Protein AF-X1I010-F1 (afdb_monomer_lite)

Organism: NCBI:txid412755

Foldseek 3Di:
DAEEQQDADQPDDSCQLQVLLLLLQCCQAQNSPNDPGGGFPDNPDDSDHHYDNPFDADDPDDDQHAYEEEDADPDPPDQKDKDWDWAPDDDPVRTDTRYIYMYGHNVFNEDCLVVVAQNGDYSNLVSSLNVLVSLVDAADPDPVCPLASSHRDDGGSDDSSNHGDPVSNVVSCVRRND

InterPro domains:
  IPR001818 Peptidase M10, metallopeptidase [PF00413] (101-177)
  IPR021190 Peptidase M10A [PR00138] (126-151)
  IPR021190 Peptidase M10A [PR00138] (164-177)
  IPR024079 Metallopeptidase, catalytic domain superfamily [G3DSA:3.40.390.10] (1-178)

Sequence (178 aa):
EYVINPTNYDGLDENFVIGAISISAEEWDDGAYSTDWDGVSVNLFAANPVIDYTADWDSDKPDGDNEISFGDYPQENVIAVCIVWGRFGGPPSERYIEEFDIMFDINFNWGDADMLGDAVMDLQNIATHEFGHGLGLGDLYNRKTTEETMYGYSTEGEIDKRDLYYGDIAGIQELYGE

Structure (mmCIF, N/CA/C/O backbone):
data_AF-X1I010-F1
#
_entry.id   AF-X1I010-F1
#
loop_
_atom_site.group_PDB
_atom_site.id
_atom_site.type_symbol
_atom_site.label_atom_id
_atom_site.label_alt_id
_atom_site.label_comp_id
_atom_site.label_asym_id
_atom_site.label_entity_id
_atom_site.label_seq_id
_atom_site.pdbx_PDB_ins_code
_atom_site.Cartn_x
_atom_site.Cartn_y
_atom_site.Cartn_z
_atom_site.occupancy
_atom_site.B_iso_or_equiv
_atom_site.auth_seq_id
_atom_site.auth_comp_id
_atom_site.auth_asym_id
_atom_site.auth_atom_id
_atom_site.pdbx_PDB_model_num
ATOM 1 N N . GLU A 1 1 ? -3.859 -10.906 10.268 1.00 90.19 1 GLU A N 1
ATOM 2 C CA . GLU A 1 1 ? -2.958 -11.733 9.436 1.00 90.19 1 GLU A CA 1
ATOM 3 C C . GLU A 1 1 ? -3.234 -11.374 7.985 1.00 90.19 1 GLU A C 1
ATOM 5 O O . GLU A 1 1 ? -4.337 -10.916 7.701 1.00 90.19 1 GLU A O 1
ATOM 10 N N . TYR A 1 2 ? -2.236 -11.495 7.120 1.00 97.50 2 TYR A N 1
ATOM 11 C CA . TYR A 1 2 ? -2.365 -11.254 5.686 1.00 97.50 2 TYR A CA 1
ATOM 12 C C . TYR A 1 2 ? -1.459 -12.228 4.935 1.00 97.50 2 TYR A C 1
ATOM 14 O O . TYR A 1 2 ? -0.536 -12.819 5.521 1.00 97.50 2 TYR A O 1
ATOM 22 N N . VAL A 1 3 ? -1.756 -12.407 3.658 1.00 98.31 3 VAL A N 1
ATOM 23 C CA . VAL A 1 3 ? -1.147 -13.405 2.794 1.00 98.31 3 VAL A CA 1
ATOM 24 C C . VAL A 1 3 ? -0.447 -12.700 1.642 1.00 98.31 3 VAL A C 1
ATOM 26 O O . VAL A 1 3 ? -0.991 -11.781 1.042 1.00 98.31 3 VAL A O 1
ATOM 29 N N . ILE A 1 4 ? 0.779 -13.114 1.332 1.00 98.69 4 ILE A N 1
ATOM 30 C CA . ILE A 1 4 ? 1.537 -12.591 0.196 1.00 98.69 4 ILE A CA 1
ATOM 31 C C . ILE A 1 4 ? 1.678 -13.690 -0.851 1.00 98.69 4 ILE A C 1
ATOM 33 O O . ILE A 1 4 ? 2.243 -14.752 -0.565 1.00 98.69 4 ILE A O 1
ATOM 37 N N . ASN A 1 5 ? 1.277 -13.378 -2.083 1.00 98.38 5 ASN A N 1
ATOM 38 C CA . ASN A 1 5 ? 1.710 -14.094 -3.273 1.00 98.38 5 ASN A CA 1
ATOM 39 C C . ASN A 1 5 ? 2.905 -13.361 -3.905 1.00 98.38 5 ASN A C 1
ATOM 41 O O . ASN A 1 5 ? 2.720 -12.361 -4.601 1.00 98.38 5 ASN A O 1
ATOM 45 N N . PRO A 1 6 ? 4.150 -13.841 -3.723 1.00 98.06 6 PRO A N 1
ATOM 46 C CA . PRO A 1 6 ? 5.326 -13.139 -4.231 1.00 98.06 6 PRO A CA 1
ATOM 47 C C . PRO A 1 6 ? 5.547 -13.337 -5.741 1.00 98.06 6 PRO A C 1
ATOM 49 O O . PRO A 1 6 ? 6.531 -12.835 -6.296 1.00 98.06 6 PRO A O 1
ATOM 52 N N . THR A 1 7 ? 4.674 -14.095 -6.418 1.00 97.62 7 THR A N 1
ATOM 53 C CA . THR A 1 7 ? 4.768 -14.345 -7.859 1.00 97.62 7 THR A CA 1
ATOM 54 C C . THR A 1 7 ? 4.569 -13.043 -8.623 1.00 97.62 7 THR A C 1
ATOM 56 O O . THR A 1 7 ? 3.482 -12.481 -8.644 1.00 97.62 7 THR A O 1
ATOM 59 N N . ASN A 1 8 ? 5.622 -12.596 -9.299 1.00 95.88 8 ASN A N 1
ATOM 60 C CA . ASN A 1 8 ? 5.636 -11.347 -10.050 1.00 95.88 8 ASN A CA 1
ATOM 61 C C . ASN A 1 8 ? 6.200 -11.559 -11.465 1.00 95.88 8 ASN A C 1
ATOM 63 O O . ASN A 1 8 ? 6.867 -12.561 -11.748 1.00 95.88 8 ASN A O 1
ATOM 67 N N . TYR A 1 9 ? 5.926 -10.609 -12.359 1.00 93.62 9 TYR A N 1
ATOM 68 C CA . TYR A 1 9 ? 6.282 -10.700 -13.780 1.00 93.62 9 TYR A CA 1
ATOM 69 C C . TYR A 1 9 ? 7.625 -10.033 -14.121 1.00 93.62 9 TYR A C 1
ATOM 71 O O . TYR A 1 9 ? 8.185 -10.310 -15.183 1.00 93.62 9 TYR A O 1
ATOM 79 N N . ASP A 1 10 ? 8.178 -9.238 -13.200 1.00 95.06 10 ASP A N 1
ATOM 80 C CA . ASP A 1 10 ? 9.452 -8.522 -13.358 1.00 95.06 10 ASP A CA 1
ATOM 81 C C . ASP A 1 10 ? 10.679 -9.336 -12.914 1.00 95.06 10 ASP A C 1
ATOM 83 O O . ASP A 1 10 ? 11.824 -8.931 -13.124 1.00 95.06 10 ASP A O 1
ATOM 87 N N . GLY A 1 11 ? 10.467 -10.517 -12.325 1.00 95.75 11 GLY A N 1
ATOM 88 C CA . GLY A 1 11 ? 11.544 -11.363 -11.812 1.00 95.75 11 GLY A CA 1
ATOM 89 C C . GLY A 1 11 ? 12.201 -10.803 -10.548 1.00 95.75 11 GLY A C 1
ATOM 90 O O . GLY A 1 11 ? 13.387 -11.051 -10.318 1.00 95.75 11 GLY A O 1
ATOM 91 N N . LEU A 1 12 ? 11.442 -10.052 -9.747 1.00 98.00 12 LEU A N 1
ATOM 92 C CA . LEU A 1 12 ? 11.854 -9.574 -8.433 1.00 98.00 12 LEU A CA 1
ATOM 93 C C . LEU A 1 12 ? 12.159 -10.750 -7.503 1.00 98.00 12 LEU A C 1
ATOM 95 O O . LEU A 1 12 ? 11.477 -11.778 -7.534 1.00 98.00 12 LEU A O 1
ATOM 99 N N . ASP A 1 13 ? 13.188 -10.579 -6.672 1.00 98.25 13 ASP A N 1
ATOM 100 C CA . ASP A 1 13 ? 13.548 -11.559 -5.649 1.00 98.25 13 ASP A CA 1
ATOM 101 C C . ASP A 1 13 ? 12.413 -11.705 -4.630 1.00 98.25 13 ASP A C 1
ATOM 103 O O . ASP A 1 13 ? 11.852 -10.716 -4.161 1.00 98.25 13 ASP A O 1
ATOM 107 N N . GLU A 1 14 ? 12.098 -12.940 -4.250 1.00 98.38 14 GLU A N 1
ATOM 108 C CA . GLU A 1 14 ? 11.020 -13.228 -3.302 1.00 98.38 14 GLU A CA 1
ATOM 109 C C . GLU A 1 14 ? 11.234 -12.531 -1.949 1.00 98.38 14 GLU A C 1
ATOM 111 O O . GLU A 1 14 ? 10.289 -11.981 -1.389 1.00 98.38 14 GLU A O 1
ATOM 116 N N . ASN A 1 15 ? 12.474 -12.473 -1.444 1.00 98.31 15 ASN A N 1
ATOM 117 C CA . ASN A 1 15 ? 12.743 -11.802 -0.169 1.00 98.31 15 ASN A CA 1
ATOM 118 C C . ASN A 1 15 ? 12.589 -10.287 -0.287 1.00 98.31 15 ASN A C 1
ATOM 120 O O . ASN A 1 15 ? 12.244 -9.643 0.699 1.00 98.31 15 ASN A O 1
ATOM 124 N N . PHE A 1 16 ? 12.855 -9.720 -1.468 1.00 98.56 16 PHE A N 1
ATOM 125 C CA . PHE A 1 16 ? 12.587 -8.309 -1.721 1.00 98.56 16 PHE A CA 1
ATOM 126 C C . PHE A 1 16 ? 11.083 -8.032 -1.679 1.00 98.56 16 PHE A C 1
ATOM 128 O O . PHE A 1 16 ? 10.670 -7.129 -0.962 1.00 98.56 16 PHE A O 1
ATOM 135 N N . VAL A 1 17 ? 10.270 -8.831 -2.380 1.00 98.75 17 VAL A N 1
ATOM 136 C CA . VAL A 1 17 ? 8.809 -8.652 -2.411 1.00 98.75 17 VAL A CA 1
ATOM 137 C C . VAL A 1 17 ? 8.212 -8.771 -1.009 1.00 98.75 17 VAL A C 1
ATOM 139 O O . VAL A 1 17 ? 7.517 -7.862 -0.562 1.00 98.75 17 VAL A O 1
ATOM 142 N N . ILE A 1 18 ? 8.541 -9.847 -0.287 1.00 98.56 18 ILE A N 1
ATOM 143 C CA . ILE A 1 18 ? 8.074 -10.055 1.091 1.00 98.56 18 ILE A CA 1
ATOM 144 C C . ILE A 1 18 ? 8.569 -8.920 1.994 1.00 98.56 18 ILE A C 1
ATOM 146 O O . ILE A 1 18 ? 7.784 -8.350 2.741 1.00 98.56 18 ILE A O 1
ATOM 150 N N . GLY A 1 19 ? 9.851 -8.557 1.905 1.00 98.56 19 GLY A N 1
ATOM 151 C CA . GLY A 1 19 ? 10.434 -7.503 2.731 1.00 98.56 19 GLY A CA 1
ATOM 152 C C . GLY A 1 19 ? 9.778 -6.140 2.514 1.00 98.56 19 GLY A C 1
ATOM 153 O O . GLY A 1 19 ? 9.414 -5.495 3.490 1.00 98.56 19 GLY A O 1
ATOM 154 N N . ALA A 1 20 ? 9.592 -5.723 1.260 1.00 98.62 20 ALA A N 1
ATOM 155 C CA . ALA A 1 20 ? 8.961 -4.451 0.919 1.00 98.62 20 ALA A CA 1
ATOM 156 C C . ALA A 1 20 ? 7.517 -4.388 1.436 1.00 98.62 20 ALA A C 1
ATOM 158 O O . ALA A 1 20 ? 7.170 -3.453 2.149 1.00 98.62 20 ALA A O 1
ATOM 159 N N . ILE A 1 21 ? 6.708 -5.414 1.151 1.00 98.75 21 ILE A N 1
ATOM 160 C CA . ILE A 1 21 ? 5.305 -5.482 1.586 1.00 98.75 21 ILE A CA 1
ATOM 161 C C . ILE A 1 21 ? 5.206 -5.527 3.117 1.00 98.75 21 ILE A C 1
ATOM 163 O O . ILE A 1 21 ? 4.381 -4.826 3.696 1.00 98.75 21 ILE A O 1
ATOM 167 N N . SER A 1 22 ? 6.050 -6.312 3.793 1.00 98.50 22 SER A N 1
ATOM 168 C CA . SER A 1 22 ? 6.028 -6.384 5.256 1.00 98.50 22 SER A CA 1
ATOM 169 C C . SER A 1 22 ? 6.467 -5.085 5.919 1.00 98.50 22 SER A C 1
ATOM 171 O O . SER A 1 22 ? 5.846 -4.690 6.897 1.00 98.50 22 SER A O 1
ATOM 173 N N . ILE A 1 23 ? 7.480 -4.392 5.389 1.00 98.31 23 ILE A N 1
ATOM 174 C CA . ILE A 1 23 ? 7.857 -3.065 5.899 1.00 98.31 23 ILE A CA 1
ATOM 175 C C . ILE A 1 23 ? 6.703 -2.079 5.706 1.00 98.31 23 ILE A C 1
ATOM 177 O O . ILE A 1 23 ? 6.404 -1.326 6.622 1.00 98.31 23 ILE A O 1
ATOM 181 N N . SER A 1 24 ? 6.024 -2.106 4.559 1.00 98.62 24 SER A N 1
ATOM 182 C CA . SER A 1 24 ? 4.862 -1.250 4.301 1.00 98.62 24 SER A CA 1
ATOM 183 C C . SER A 1 24 ? 3.692 -1.496 5.253 1.00 98.62 24 SER A C 1
ATOM 185 O O . SER A 1 24 ? 3.016 -0.544 5.631 1.00 98.62 24 SER A O 1
ATOM 187 N N . ALA A 1 25 ? 3.445 -2.748 5.644 1.00 98.44 25 ALA A N 1
ATOM 188 C CA . ALA A 1 25 ? 2.441 -3.071 6.652 1.00 98.44 25 ALA A CA 1
ATOM 189 C C . ALA A 1 25 ? 2.853 -2.522 8.029 1.00 98.44 25 ALA A C 1
ATOM 191 O O . ALA A 1 25 ? 2.111 -1.753 8.637 1.00 98.44 25 ALA A O 1
ATOM 192 N N . GLU A 1 26 ? 4.063 -2.856 8.484 1.00 97.81 26 GLU A N 1
ATOM 193 C CA .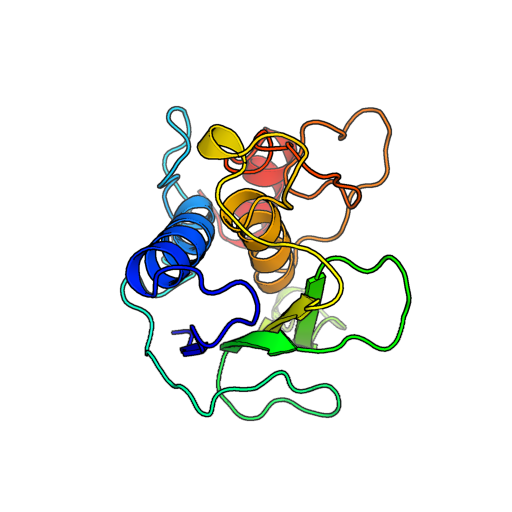 GLU A 1 26 ? 4.541 -2.478 9.819 1.00 97.81 26 GLU A CA 1
ATOM 194 C C . GLU A 1 26 ? 4.820 -0.967 9.948 1.00 97.81 26 GLU A C 1
ATOM 196 O O . GLU A 1 26 ? 4.798 -0.416 11.043 1.00 97.81 26 GLU A O 1
ATOM 201 N N . GLU A 1 27 ? 5.002 -0.246 8.840 1.00 97.94 27 GLU A N 1
ATOM 202 C CA . GLU A 1 27 ? 5.097 1.217 8.841 1.00 97.94 27 GLU A CA 1
ATOM 203 C C . GLU A 1 27 ? 3.867 1.876 9.494 1.00 97.94 27 GLU A C 1
ATOM 205 O O . GLU A 1 27 ? 4.001 2.839 10.258 1.00 97.94 27 GLU A O 1
ATOM 210 N N . TRP A 1 28 ? 2.678 1.310 9.267 1.00 97.75 28 TRP A N 1
ATOM 211 C CA . TRP A 1 28 ? 1.437 1.745 9.913 1.00 97.75 28 TRP A CA 1
ATOM 212 C C . TRP A 1 28 ? 1.298 1.280 11.365 1.00 97.75 28 TRP A C 1
ATOM 214 O O . TRP A 1 28 ? 0.529 1.885 12.114 1.00 97.75 28 TRP A O 1
ATOM 224 N N . ASP A 1 29 ? 2.025 0.236 11.764 1.00 96.06 29 ASP A N 1
ATOM 225 C CA . ASP A 1 29 ? 1.997 -0.311 13.120 1.00 96.06 29 ASP A CA 1
ATOM 226 C C . ASP A 1 29 ? 2.929 0.432 14.065 1.00 96.06 29 ASP A C 1
ATOM 228 O O . ASP A 1 29 ? 2.490 0.868 15.130 1.00 96.06 29 ASP A O 1
ATOM 232 N N . ASP A 1 30 ? 4.201 0.566 13.687 1.00 93.88 30 ASP A N 1
ATOM 233 C CA . ASP A 1 30 ? 5.271 1.049 14.561 1.00 93.88 30 ASP A CA 1
ATOM 234 C C . ASP A 1 30 ? 6.318 1.932 13.869 1.00 93.88 30 ASP A C 1
ATOM 236 O O . ASP A 1 30 ? 7.310 2.307 14.497 1.00 93.88 30 ASP A O 1
ATOM 240 N N . GLY A 1 31 ? 6.089 2.307 12.607 1.00 95.12 31 GLY A N 1
ATOM 241 C CA . GLY A 1 31 ? 7.030 3.133 11.854 1.00 95.12 31 GLY A CA 1
ATOM 242 C C . GLY A 1 31 ? 8.266 2.356 11.407 1.00 95.12 31 GLY A C 1
ATOM 243 O O . GLY A 1 31 ? 9.378 2.866 11.498 1.00 95.12 31 GLY A O 1
ATOM 244 N N . ALA A 1 32 ? 8.100 1.113 10.949 1.00 95.44 32 ALA A N 1
ATOM 245 C CA . ALA A 1 32 ? 9.194 0.246 10.506 1.00 95.44 32 ALA A CA 1
ATOM 246 C C . ALA A 1 32 ? 10.185 0.880 9.502 1.00 95.44 32 ALA A C 1
ATOM 248 O O . ALA A 1 32 ? 11.341 0.445 9.426 1.00 95.44 32 ALA A O 1
ATOM 249 N N . TYR A 1 33 ? 9.761 1.885 8.734 1.00 95.75 33 TYR A N 1
ATOM 250 C CA . TYR A 1 33 ? 10.608 2.692 7.859 1.00 95.75 33 TYR A CA 1
ATOM 251 C C . TYR A 1 33 ? 10.827 4.121 8.390 1.00 95.75 33 TYR A C 1
ATOM 253 O O . TYR A 1 33 ? 11.953 4.629 8.322 1.00 95.75 33 TYR A O 1
ATOM 261 N N . SER A 1 34 ? 9.791 4.759 8.940 1.00 93.12 34 SER A N 1
ATOM 262 C CA . SER A 1 34 ? 9.879 6.079 9.576 1.00 93.12 34 SER A CA 1
ATOM 263 C C . SER A 1 34 ? 10.853 6.116 10.758 1.00 93.12 34 SER A C 1
ATOM 265 O O . SER A 1 34 ? 11.029 5.158 11.500 1.00 93.12 34 SER A O 1
ATOM 267 N N . THR A 1 35 ? 11.479 7.269 11.006 1.00 86.75 35 THR A N 1
ATOM 268 C CA . THR A 1 35 ? 12.352 7.442 12.189 1.00 86.75 35 THR A CA 1
ATOM 269 C C . THR A 1 35 ? 11.728 8.261 13.313 1.00 86.75 35 THR A C 1
ATOM 271 O O . THR A 1 35 ? 12.276 8.288 14.416 1.00 86.75 35 THR A O 1
ATOM 274 N N . ASP A 1 36 ? 10.620 8.950 13.031 1.00 86.25 36 ASP A N 1
ATOM 275 C CA . ASP A 1 36 ? 10.104 10.052 13.851 1.00 86.25 36 ASP A CA 1
ATOM 276 C C . ASP A 1 36 ? 8.661 9.807 14.357 1.00 86.25 36 ASP A C 1
ATOM 278 O O . ASP A 1 36 ? 7.979 10.748 14.771 1.00 86.25 36 ASP A O 1
ATOM 282 N N . TRP A 1 37 ? 8.198 8.551 14.354 1.00 90.88 37 TRP A N 1
ATOM 283 C CA . TRP A 1 37 ? 6.878 8.125 14.838 1.00 90.88 37 TRP A CA 1
ATOM 284 C C . TRP A 1 37 ? 6.969 6.733 15.494 1.00 90.88 37 TRP A C 1
ATOM 286 O O . TRP A 1 37 ? 7.795 5.928 15.084 1.00 90.88 37 TRP A O 1
ATOM 296 N N . ASP A 1 38 ? 6.170 6.490 16.542 1.00 87.94 38 ASP A N 1
ATOM 297 C CA . ASP A 1 38 ? 6.297 5.322 17.440 1.00 87.94 38 ASP A CA 1
ATOM 298 C C . ASP A 1 38 ? 5.135 4.310 17.315 1.00 87.94 38 ASP A C 1
ATOM 300 O O . ASP A 1 38 ? 5.006 3.422 18.162 1.00 87.94 38 ASP A O 1
ATOM 304 N N . GLY A 1 39 ? 4.263 4.447 16.313 1.00 93.19 39 GLY A N 1
ATOM 305 C CA . GLY A 1 39 ? 3.154 3.516 16.116 1.00 93.19 39 GLY A CA 1
ATOM 306 C C . GLY A 1 39 ? 1.813 3.884 16.751 1.00 93.19 39 GLY A C 1
ATOM 307 O O . GLY A 1 39 ? 1.656 4.906 17.430 1.00 93.19 39 GLY A O 1
ATOM 308 N N . VAL A 1 40 ? 0.829 3.015 16.513 1.00 95.44 40 VAL A N 1
ATOM 309 C CA . VAL A 1 40 ? -0.482 3.028 17.179 1.00 95.44 40 VAL A CA 1
ATOM 310 C C . VAL A 1 40 ? -0.525 2.024 18.340 1.00 95.44 40 VAL A C 1
ATOM 312 O O . VAL A 1 40 ? 0.266 1.087 18.438 1.00 95.44 40 VAL A O 1
ATOM 315 N N . SER A 1 41 ? -1.520 2.162 19.219 1.00 89.94 41 SER A N 1
ATOM 316 C CA . SER A 1 41 ? -1.665 1.303 20.410 1.00 89.94 41 SER A CA 1
ATOM 317 C C . SER A 1 41 ? -1.970 -0.177 20.140 1.00 89.94 41 SER A C 1
ATOM 319 O O . SER A 1 41 ? -1.893 -1.011 21.054 1.00 89.94 41 SER A O 1
ATOM 321 N N . VAL A 1 42 ? -2.382 -0.510 18.917 1.00 92.88 42 VAL A N 1
ATOM 322 C CA . VAL A 1 42 ? -2.818 -1.845 18.509 1.00 92.88 42 VAL A CA 1
ATOM 323 C C . VAL A 1 42 ? -1.964 -2.338 17.358 1.00 92.88 42 VAL A C 1
ATOM 325 O O . VAL A 1 42 ? -1.635 -1.589 16.460 1.00 92.88 42 VAL A O 1
ATOM 328 N N . ASN A 1 43 ? -1.662 -3.627 17.363 1.00 94.50 43 ASN A N 1
ATOM 329 C CA . ASN A 1 43 ? -0.972 -4.272 16.258 1.00 94.50 43 ASN A CA 1
ATOM 330 C C . ASN A 1 43 ? -1.987 -4.577 15.140 1.00 94.50 43 ASN A C 1
ATOM 332 O O . ASN A 1 43 ? -2.763 -5.533 15.266 1.00 94.50 43 ASN A O 1
ATOM 336 N N . LEU A 1 44 ? -2.005 -3.742 14.106 1.00 96.56 44 LEU A N 1
ATOM 337 C CA . LEU A 1 44 ? -2.889 -3.758 12.942 1.00 96.56 44 LEU A CA 1
ATOM 338 C C . LEU A 1 44 ? -2.583 -4.948 12.031 1.00 96.56 44 LEU A C 1
ATOM 340 O O . LEU A 1 44 ? -3.507 -5.684 11.671 1.00 96.56 44 LEU A O 1
ATOM 344 N N . PHE A 1 45 ? -1.308 -5.196 11.721 1.00 96.81 45 PHE A N 1
ATOM 345 C CA . PHE A 1 45 ? -0.893 -6.287 10.845 1.00 96.81 45 PHE A CA 1
ATOM 346 C C . PHE A 1 45 ? -0.029 -7.315 11.562 1.00 96.81 45 PHE A C 1
ATOM 348 O O . PHE A 1 45 ? 0.517 -7.105 12.635 1.00 96.81 45 PHE A O 1
ATOM 355 N N . ALA A 1 46 ? 0.019 -8.529 11.017 1.00 94.75 46 ALA A N 1
ATOM 356 C CA . ALA A 1 46 ? 0.877 -9.553 11.592 1.00 94.75 46 ALA A CA 1
ATOM 357 C C . ALA A 1 46 ? 2.306 -9.368 11.069 1.00 94.75 46 ALA A C 1
ATOM 359 O O . ALA A 1 46 ? 2.531 -9.577 9.881 1.00 94.75 46 ALA A O 1
ATOM 360 N N . ALA A 1 47 ? 3.269 -9.155 11.969 1.00 92.69 47 ALA A N 1
ATOM 361 C CA . ALA A 1 47 ? 4.698 -9.040 11.642 1.00 92.69 47 ALA A CA 1
ATOM 362 C C . ALA A 1 47 ? 5.294 -10.200 10.822 1.00 92.69 47 ALA A C 1
ATOM 364 O O . ALA A 1 47 ? 6.403 -10.099 10.304 1.00 92.69 47 ALA A O 1
ATOM 365 N N . ASN A 1 48 ? 4.601 -11.340 10.737 1.00 95.00 48 ASN A N 1
ATOM 366 C CA . ASN A 1 48 ? 4.973 -12.433 9.846 1.00 95.00 48 ASN A CA 1
ATOM 367 C C . ASN A 1 48 ? 3.777 -12.766 8.943 1.00 95.00 48 ASN A C 1
ATOM 369 O O . ASN A 1 48 ? 2.820 -13.370 9.442 1.00 95.00 48 ASN A O 1
ATOM 373 N N . PRO A 1 49 ? 3.819 -12.410 7.648 1.00 96.75 49 PRO A N 1
ATOM 374 C CA . PRO A 1 49 ? 2.783 -12.808 6.707 1.00 96.75 49 PRO A CA 1
ATOM 375 C C . PRO A 1 49 ? 2.814 -14.309 6.429 1.00 96.75 49 PRO A C 1
ATOM 377 O O . PRO A 1 49 ? 3.835 -14.987 6.598 1.00 96.75 49 PRO A O 1
ATOM 380 N N . VAL A 1 50 ? 1.691 -14.820 5.937 1.00 98.12 50 VAL A N 1
ATOM 381 C CA . VAL A 1 50 ? 1.635 -16.147 5.321 1.00 98.12 50 VAL A CA 1
ATOM 382 C C . VAL A 1 50 ? 2.070 -16.013 3.866 1.00 98.12 50 VAL A C 1
ATOM 384 O O . VAL A 1 50 ? 1.653 -15.092 3.175 1.00 98.12 50 VAL A O 1
ATOM 387 N N . ILE A 1 51 ? 2.918 -16.923 3.388 1.00 98.31 51 ILE A N 1
ATOM 388 C CA . ILE A 1 51 ? 3.284 -16.971 1.969 1.00 98.31 51 ILE A CA 1
ATOM 389 C C . ILE A 1 51 ? 2.406 -18.009 1.288 1.00 98.31 51 ILE A C 1
ATOM 391 O O . ILE A 1 51 ? 2.520 -19.202 1.590 1.00 98.31 51 ILE A O 1
ATOM 395 N N . ASP A 1 52 ? 1.559 -17.554 0.371 1.00 98.06 52 ASP A N 1
ATOM 396 C CA . ASP A 1 52 ? 0.696 -18.409 -0.434 1.00 98.06 52 ASP A CA 1
ATOM 397 C C . ASP A 1 52 ? 0.770 -17.997 -1.905 1.00 98.06 52 ASP A C 1
ATOM 399 O O . ASP A 1 52 ? 0.388 -16.903 -2.300 1.00 98.06 52 ASP A O 1
ATOM 403 N N . TYR A 1 53 ? 1.267 -18.905 -2.743 1.00 97.62 53 TYR A N 1
ATOM 404 C CA . TYR A 1 53 ? 1.379 -18.686 -4.188 1.00 97.62 53 TYR A CA 1
ATOM 405 C C . TYR A 1 53 ? 0.041 -18.841 -4.921 1.00 97.62 53 TYR A C 1
ATOM 407 O O . TYR A 1 53 ? -0.010 -18.677 -6.142 1.00 97.62 53 TYR A O 1
ATOM 415 N N . THR A 1 54 ? -1.006 -19.252 -4.206 1.00 95.94 54 THR A N 1
ATOM 416 C CA . THR A 1 54 ? -2.363 -19.385 -4.731 1.00 95.94 54 THR A CA 1
ATOM 417 C C . THR A 1 54 ? -3.270 -18.227 -4.363 1.00 95.94 54 THR A C 1
ATOM 419 O O . THR A 1 54 ? -4.312 -18.141 -4.999 1.00 95.94 54 THR A O 1
ATOM 422 N N . ALA A 1 55 ? -2.843 -17.353 -3.444 1.00 95.00 55 ALA A N 1
ATOM 423 C CA . ALA A 1 55 ? -3.565 -16.129 -3.128 1.00 95.00 55 ALA A CA 1
ATOM 424 C C . ALA A 1 55 ? -3.715 -15.263 -4.380 1.00 95.00 55 ALA A C 1
ATOM 426 O O . ALA A 1 55 ? -2.746 -15.096 -5.145 1.00 95.00 55 ALA A O 1
ATOM 427 N N . ASP A 1 56 ? -4.918 -14.758 -4.610 1.00 93.19 56 ASP A N 1
ATOM 428 C CA . ASP A 1 56 ? -5.239 -13.902 -5.738 1.00 93.19 56 ASP A CA 1
ATOM 429 C C . ASP A 1 56 ? -5.753 -12.536 -5.270 1.00 93.19 56 ASP A C 1
ATOM 431 O O . ASP A 1 56 ? -5.200 -11.964 -4.337 1.00 93.19 56 ASP A O 1
ATOM 435 N N . TRP A 1 57 ? -6.583 -11.868 -6.057 1.00 94.88 57 TRP A N 1
ATOM 436 C CA . TRP A 1 57 ? -7.199 -10.605 -5.665 1.00 94.88 57 TRP A CA 1
ATOM 437 C C . TRP A 1 57 ? -8.663 -10.743 -6.007 1.00 94.88 57 TRP A C 1
ATOM 439 O O . TRP A 1 57 ? -9.018 -10.907 -7.186 1.00 94.88 57 TRP A O 1
ATOM 449 N N . ASP A 1 58 ? -9.511 -10.691 -4.991 1.00 92.75 58 ASP A N 1
ATOM 450 C CA . ASP A 1 58 ? -10.930 -10.878 -5.179 1.00 92.75 58 ASP A CA 1
ATOM 451 C C . ASP A 1 58 ? -11.631 -9.561 -5.516 1.00 92.75 58 ASP A C 1
ATOM 453 O O . ASP A 1 58 ? -11.443 -8.516 -4.907 1.00 92.75 58 ASP A O 1
ATOM 457 N N . SER A 1 59 ? -12.516 -9.596 -6.513 1.00 86.62 59 SER A N 1
ATOM 458 C CA . SER A 1 59 ? -13.272 -8.402 -6.940 1.00 86.62 59 SER A CA 1
ATOM 459 C C . SER A 1 59 ? -14.746 -8.422 -6.552 1.00 86.62 59 SER A C 1
ATOM 461 O O . SER A 1 59 ? -15.387 -7.372 -6.472 1.00 86.62 59 SER A O 1
ATOM 463 N N . ASP A 1 60 ? -15.310 -9.610 -6.329 1.00 88.50 60 ASP A N 1
ATOM 464 C CA . ASP A 1 60 ? -16.754 -9.788 -6.171 1.00 88.50 60 ASP A CA 1
ATOM 465 C C . ASP A 1 60 ? -17.184 -9.919 -4.700 1.00 88.50 60 ASP A C 1
ATOM 467 O O . ASP A 1 60 ? -18.266 -9.453 -4.324 1.00 88.50 60 ASP A O 1
ATOM 471 N N . LYS A 1 61 ? -16.388 -10.598 -3.868 1.00 92.56 61 LYS A N 1
ATOM 472 C CA . LYS A 1 61 ? -16.714 -10.939 -2.475 1.00 92.56 61 LYS A CA 1
ATOM 473 C C . LYS A 1 61 ? -15.430 -11.277 -1.705 1.00 92.56 61 LYS A C 1
ATOM 475 O O . LYS A 1 61 ? -14.532 -11.790 -2.354 1.00 92.56 61 LYS A O 1
ATOM 480 N N . PRO A 1 62 ? -15.420 -11.098 -0.376 1.00 95.19 62 PRO A N 1
ATOM 481 C CA . PRO A 1 62 ? -14.317 -11.564 0.448 1.00 95.19 62 PRO A CA 1
ATOM 482 C C . PRO A 1 62 ? -14.293 -13.097 0.529 1.00 95.19 62 PRO A C 1
ATOM 484 O O . PRO A 1 62 ? -15.356 -13.743 0.412 1.00 95.19 62 PRO A O 1
ATOM 487 N N . ASP A 1 63 ? -13.123 -13.671 0.775 1.00 94.75 63 ASP A N 1
ATOM 488 C CA . ASP A 1 63 ? -12.904 -15.115 0.882 1.00 94.75 63 ASP A CA 1
ATOM 489 C C . ASP A 1 63 ? -12.366 -15.587 2.246 1.00 94.75 63 ASP A C 1
ATOM 491 O O . ASP A 1 63 ? -12.480 -16.776 2.578 1.00 94.75 63 ASP A O 1
ATOM 495 N N . GLY A 1 64 ? -11.974 -14.646 3.101 1.00 95.19 64 GLY A N 1
ATOM 496 C CA . GLY A 1 64 ? -11.523 -14.854 4.469 1.00 95.19 64 GLY A CA 1
ATOM 497 C C . GLY A 1 64 ? -10.067 -14.469 4.716 1.00 95.19 64 GLY A C 1
ATOM 498 O O . GLY A 1 64 ? -9.667 -14.481 5.887 1.00 95.19 64 GLY A O 1
ATOM 499 N N . ASP A 1 65 ? -9.302 -14.142 3.676 1.00 95.88 65 ASP A N 1
ATOM 500 C CA . ASP A 1 65 ? -7.896 -13.770 3.765 1.00 95.88 65 ASP A CA 1
ATOM 501 C C . ASP A 1 65 ? -7.675 -12.334 3.262 1.00 95.88 65 ASP A C 1
ATOM 503 O O . ASP A 1 65 ? -8.391 -11.847 2.406 1.00 95.88 65 ASP A O 1
ATOM 507 N N . ASN A 1 66 ? -6.704 -11.617 3.844 1.00 97.94 66 ASN A N 1
ATOM 508 C CA . ASN A 1 66 ? -6.270 -10.340 3.268 1.00 97.94 66 ASN A CA 1
ATOM 509 C C . ASN A 1 66 ? -5.126 -10.630 2.300 1.00 97.94 66 ASN A C 1
ATOM 511 O O . ASN A 1 66 ? -4.032 -10.988 2.764 1.00 97.94 66 ASN A O 1
ATOM 515 N N . GLU A 1 67 ? -5.356 -10.507 1.000 1.00 98.06 67 GLU A N 1
ATOM 516 C CA . GLU A 1 67 ? -4.441 -11.017 -0.019 1.00 98.06 67 GLU A CA 1
ATOM 517 C C . GLU A 1 67 ? -3.651 -9.912 -0.716 1.00 98.06 67 GLU A C 1
ATOM 519 O O . GLU A 1 67 ? -4.177 -8.876 -1.112 1.00 98.06 67 GLU A O 1
ATOM 524 N N . ILE A 1 68 ? -2.340 -10.114 -0.854 1.00 98.62 68 ILE A N 1
ATOM 525 C CA . ILE A 1 68 ? -1.440 -9.171 -1.512 1.00 98.62 68 ILE A CA 1
ATOM 526 C C . ILE A 1 68 ? -0.793 -9.893 -2.693 1.00 98.62 68 ILE A C 1
ATOM 528 O O . ILE A 1 68 ? 0.032 -10.798 -2.510 1.00 98.62 68 ILE A O 1
ATOM 532 N N . SER A 1 69 ? -1.158 -9.494 -3.909 1.00 98.31 69 SER A N 1
ATOM 533 C CA . SER A 1 69 ? -0.798 -10.207 -5.135 1.00 98.31 69 SER A CA 1
ATOM 534 C C . SER A 1 69 ? -0.494 -9.272 -6.316 1.00 98.31 69 SER A C 1
ATOM 536 O O . SER A 1 69 ? -0.613 -8.048 -6.243 1.00 98.31 69 SER A O 1
ATOM 538 N N . PHE A 1 70 ? -0.034 -9.855 -7.425 1.00 98.44 70 PHE A N 1
ATOM 539 C CA . PHE A 1 70 ? 0.193 -9.161 -8.695 1.00 98.44 70 PHE A CA 1
ATOM 540 C C . PHE A 1 70 ? -0.802 -9.674 -9.736 1.00 98.44 70 PHE A C 1
ATOM 542 O O . PHE A 1 70 ? -0.966 -10.888 -9.895 1.00 98.44 70 PHE A O 1
ATOM 549 N N . GLY A 1 71 ? -1.405 -8.778 -10.515 1.00 97.12 71 GLY A N 1
ATOM 550 C CA . GLY A 1 71 ? -2.374 -9.166 -11.539 1.00 97.12 71 GLY A CA 1
ATOM 551 C C . GLY A 1 71 ? -2.632 -8.092 -12.590 1.00 97.12 71 GLY A C 1
ATOM 552 O O . GLY A 1 71 ? -2.078 -7.003 -12.535 1.00 97.12 71 GLY A O 1
ATOM 553 N N . ASP A 1 72 ? -3.438 -8.430 -13.596 1.00 95.75 72 ASP A N 1
ATOM 554 C CA . ASP A 1 72 ? -3.797 -7.518 -14.690 1.00 95.75 72 ASP A CA 1
ATOM 555 C C . ASP A 1 72 ? -5.070 -6.752 -14.327 1.00 95.75 72 ASP A C 1
ATOM 557 O O . ASP A 1 72 ? -6.159 -7.337 -14.276 1.00 95.75 72 ASP A O 1
ATOM 561 N N . TYR A 1 73 ? -4.944 -5.447 -14.076 1.00 95.25 73 TYR A N 1
ATOM 562 C CA . TYR A 1 73 ? -6.109 -4.603 -13.832 1.00 95.25 73 TYR A CA 1
ATOM 563 C C . TYR A 1 73 ? -6.644 -4.029 -15.156 1.00 95.25 73 TYR A C 1
ATOM 565 O O . TYR A 1 73 ? -5.905 -3.416 -15.923 1.00 95.25 73 TYR A O 1
ATOM 573 N N . PRO A 1 74 ? -7.952 -4.152 -15.458 1.00 92.94 74 PRO A N 1
ATOM 574 C CA . PRO A 1 74 ? -8.479 -3.829 -16.787 1.00 92.94 74 PRO A CA 1
ATOM 575 C C . PRO A 1 74 ? -8.488 -2.331 -17.133 1.00 92.94 74 PRO A C 1
ATOM 577 O O . PRO A 1 74 ? -8.782 -1.972 -18.278 1.00 92.94 74 PRO A O 1
ATOM 580 N N . GLN A 1 75 ? -8.253 -1.444 -16.164 1.00 95.12 75 GLN A N 1
ATOM 581 C CA . GLN A 1 75 ? -8.248 -0.000 -16.381 1.00 95.12 75 GLN A CA 1
ATOM 582 C C . GLN A 1 75 ? -6.818 0.521 -16.527 1.00 95.12 75 GLN A C 1
ATOM 584 O O . GLN A 1 75 ? -6.022 0.433 -15.602 1.00 95.12 75 GLN A O 1
ATOM 589 N N . GLU A 1 76 ? -6.540 1.174 -17.654 1.00 94.19 76 GLU A N 1
ATOM 590 C CA . GLU A 1 76 ? -5.247 1.818 -17.888 1.00 94.19 76 GLU A CA 1
ATOM 591 C C . GLU A 1 76 ? -4.919 2.882 -16.823 1.00 94.19 76 GLU A C 1
ATOM 593 O O . GLU A 1 76 ? -5.778 3.681 -16.432 1.00 94.19 76 GLU A O 1
ATOM 598 N N . ASN A 1 77 ? -3.632 2.979 -16.479 1.00 94.19 77 ASN A N 1
ATOM 599 C CA . ASN A 1 77 ? -3.055 3.947 -15.537 1.00 94.19 77 ASN A CA 1
ATOM 600 C C . ASN A 1 77 ? -3.491 3.769 -14.070 1.00 94.19 77 ASN A C 1
ATOM 602 O O . ASN A 1 77 ? -3.392 4.719 -13.294 1.00 94.19 77 ASN A O 1
ATOM 606 N N . VAL A 1 78 ? -3.974 2.585 -13.689 1.00 97.62 78 VAL A N 1
ATOM 607 C CA . VAL A 1 78 ? -4.168 2.208 -12.284 1.00 97.62 78 VAL A CA 1
ATOM 608 C C . VAL A 1 78 ? -2.959 1.390 -11.854 1.00 97.62 78 VAL A C 1
ATOM 610 O O . VAL A 1 78 ? -2.755 0.298 -12.358 1.00 97.62 78 VAL A O 1
ATOM 613 N N . ILE A 1 79 ? -2.138 1.955 -10.971 1.00 98.44 79 ILE A N 1
ATOM 614 C CA . ILE A 1 79 ? -0.868 1.354 -10.538 1.00 98.44 79 ILE A CA 1
ATOM 615 C C . ILE A 1 79 ? -1.121 0.128 -9.655 1.00 98.44 79 ILE A C 1
ATOM 617 O O . ILE A 1 79 ? -0.520 -0.925 -9.844 1.00 98.44 79 ILE A O 1
ATOM 621 N N . ALA A 1 80 ? -2.007 0.279 -8.680 1.00 98.44 80 ALA A N 1
ATOM 622 C CA . ALA A 1 80 ? -2.431 -0.767 -7.773 1.00 98.44 80 ALA A CA 1
ATOM 623 C C . ALA A 1 80 ? -3.872 -0.490 -7.334 1.00 98.44 80 ALA A C 1
ATOM 625 O O . ALA A 1 80 ? -4.431 0.575 -7.623 1.00 98.44 80 ALA A O 1
ATOM 626 N N . VAL A 1 81 ? -4.494 -1.480 -6.706 1.00 97.75 81 VAL A N 1
ATOM 627 C CA . VAL A 1 81 ? -5.838 -1.355 -6.152 1.00 97.75 81 VAL A CA 1
ATOM 628 C C . VAL A 1 81 ? -5.932 -2.094 -4.830 1.00 97.75 81 VAL A C 1
ATOM 630 O O . VAL A 1 81 ? -5.645 -3.286 -4.763 1.00 97.75 81 VAL A O 1
ATOM 633 N N . CYS A 1 82 ? -6.416 -1.393 -3.812 1.00 98.25 82 CYS A N 1
ATOM 634 C CA . CYS A 1 82 ? -6.918 -1.978 -2.584 1.00 98.25 82 CYS A CA 1
ATOM 635 C C . CYS A 1 82 ? -8.450 -2.025 -2.616 1.00 98.25 82 CYS A C 1
ATOM 637 O O . CYS A 1 82 ? -9.129 -0.998 -2.749 1.00 98.25 82 CYS A O 1
ATOM 639 N N . ILE A 1 83 ? -9.016 -3.221 -2.500 1.00 97.12 83 ILE A N 1
ATOM 640 C CA . ILE A 1 83 ? -10.447 -3.414 -2.264 1.00 97.12 83 ILE A CA 1
ATOM 641 C C . ILE A 1 83 ? -10.655 -3.724 -0.789 1.00 97.12 83 ILE A C 1
ATOM 643 O O . ILE A 1 83 ? -9.861 -4.426 -0.183 1.00 97.12 83 ILE A O 1
ATOM 647 N N . VAL A 1 84 ? -11.720 -3.182 -0.201 1.00 97.31 84 VAL A N 1
ATOM 648 C CA . VAL A 1 84 ? -12.011 -3.358 1.224 1.00 97.31 84 VAL A CA 1
ATOM 649 C C . VAL A 1 84 ? -13.459 -3.786 1.395 1.00 97.31 84 VAL A C 1
ATOM 651 O O . VAL A 1 84 ? -14.388 -3.116 0.924 1.00 97.31 84 VAL A O 1
ATOM 654 N N . TRP A 1 85 ? -13.666 -4.867 2.136 1.00 97.56 85 TRP A N 1
ATOM 655 C CA . TRP A 1 85 ? -14.979 -5.338 2.551 1.00 97.56 85 TRP A CA 1
ATOM 656 C C . TRP A 1 85 ? -15.216 -5.043 4.025 1.00 97.56 85 TRP A C 1
ATOM 658 O O . TRP A 1 85 ? -14.320 -5.063 4.864 1.00 97.56 85 TRP A O 1
ATOM 668 N N . GLY A 1 86 ? -16.466 -4.739 4.356 1.00 95.88 86 GLY A N 1
ATOM 669 C CA . GLY A 1 86 ? -16.854 -4.458 5.726 1.00 95.88 86 GLY A CA 1
ATOM 670 C C . GLY A 1 86 ? -18.131 -3.643 5.816 1.00 95.88 86 GLY A C 1
ATOM 671 O O . GLY A 1 86 ? -18.924 -3.525 4.874 1.00 95.88 86 GLY A O 1
ATOM 672 N N . ARG A 1 87 ? -18.345 -3.051 6.989 1.00 95.50 87 ARG A N 1
ATOM 673 C CA . ARG A 1 87 ? -19.507 -2.210 7.266 1.00 95.50 87 ARG A CA 1
ATOM 674 C C . ARG A 1 87 ? -19.088 -0.755 7.387 1.00 95.50 87 ARG A C 1
ATOM 676 O O . ARG A 1 87 ? -18.655 -0.309 8.437 1.00 95.50 87 ARG A O 1
ATOM 683 N N . PHE A 1 88 ? -19.335 0.026 6.341 1.00 93.06 88 PHE A N 1
ATOM 684 C CA . PHE A 1 88 ? -18.965 1.451 6.313 1.00 93.06 88 PHE A CA 1
ATOM 685 C C . PHE A 1 88 ? -20.109 2.402 6.717 1.00 93.06 88 PHE A C 1
ATOM 687 O O . PHE A 1 88 ? -19.901 3.585 6.985 1.00 93.06 88 PHE A O 1
ATOM 694 N N . GLY A 1 89 ? -21.346 1.896 6.775 1.00 91.94 89 GLY A N 1
ATOM 695 C CA . GLY A 1 89 ? -22.551 2.668 7.092 1.00 91.94 89 GLY A CA 1
ATOM 696 C C . GLY A 1 89 ? -23.092 2.438 8.506 1.00 91.94 89 GLY A C 1
ATOM 697 O O . GLY A 1 89 ? -22.861 1.404 9.126 1.00 91.94 89 GLY A O 1
ATOM 698 N N . GLY A 1 90 ? -23.901 3.384 8.993 1.00 93.25 90 GLY A N 1
ATOM 699 C CA . GLY A 1 90 ? -24.517 3.321 10.326 1.00 93.25 90 GLY A CA 1
ATOM 700 C C . GLY A 1 90 ? -23.705 4.038 11.414 1.00 93.25 90 GLY A C 1
ATOM 701 O O . GLY A 1 90 ? -22.843 4.867 11.087 1.00 93.25 90 GLY A O 1
ATOM 702 N N . PRO A 1 91 ? -24.010 3.786 12.704 1.00 93.88 91 PRO A N 1
ATOM 703 C CA . PRO A 1 91 ? -23.264 4.350 13.828 1.00 93.88 91 PRO A CA 1
ATOM 704 C C . PRO A 1 91 ? -21.776 3.979 13.745 1.00 93.88 91 PRO A C 1
ATOM 706 O O . PRO A 1 91 ? -21.487 2.829 13.423 1.00 93.88 91 PRO A O 1
ATOM 709 N N . PRO A 1 92 ? -20.836 4.893 14.056 1.00 88.69 92 PRO A N 1
ATOM 710 C CA . PRO A 1 92 ? -19.401 4.595 14.015 1.00 88.69 92 PRO A CA 1
ATOM 711 C C . PRO A 1 92 ? -19.001 3.339 14.800 1.00 88.69 92 PRO A C 1
ATOM 713 O O . PRO A 1 92 ? -18.206 2.553 14.314 1.00 88.69 92 PRO A O 1
ATOM 716 N N . SER A 1 93 ? -19.635 3.087 15.949 1.00 90.56 93 SER A N 1
ATOM 717 C CA . SER A 1 93 ? -19.387 1.905 16.791 1.00 90.56 93 SER A CA 1
ATOM 718 C C . SER A 1 93 ? -19.765 0.563 16.157 1.00 90.56 93 SER A C 1
ATOM 720 O O . SER A 1 93 ? -19.510 -0.481 16.745 1.00 90.56 93 SER A O 1
ATOM 722 N N . GLU A 1 94 ? -20.471 0.581 15.030 1.00 93.44 94 GLU A N 1
ATOM 723 C CA . GLU A 1 94 ? -20.876 -0.617 14.297 1.00 93.44 94 GLU A CA 1
ATOM 724 C C . GLU A 1 94 ? -20.129 -0.768 12.967 1.00 93.44 94 GLU A C 1
ATOM 726 O O . GLU A 1 94 ? -20.429 -1.695 12.213 1.00 93.44 94 GLU A O 1
ATOM 731 N N . ARG A 1 95 ? -19.212 0.155 12.655 1.00 93.38 95 ARG A N 1
ATOM 732 C CA . ARG A 1 95 ? -18.393 0.089 11.449 1.00 93.38 95 ARG A CA 1
ATOM 733 C C . ARG A 1 95 ? -17.151 -0.742 11.711 1.00 93.38 95 ARG A C 1
ATOM 735 O O . ARG A 1 95 ? -16.603 -0.688 12.807 1.00 93.38 95 ARG A O 1
ATOM 742 N N . TYR A 1 96 ? -16.741 -1.506 10.713 1.00 93.62 96 TYR A N 1
ATOM 743 C CA . TYR A 1 96 ? -15.550 -2.343 10.774 1.00 93.62 96 TYR A CA 1
ATOM 744 C C . TYR A 1 96 ? -15.076 -2.668 9.360 1.00 93.62 96 TYR A C 1
ATOM 746 O O . TYR A 1 96 ? -15.883 -2.668 8.424 1.00 93.62 96 TYR A O 1
ATOM 754 N N . ILE A 1 97 ? -13.785 -2.954 9.249 1.00 95.62 97 ILE A N 1
ATOM 755 C CA . ILE A 1 97 ? -13.175 -3.607 8.094 1.00 95.62 97 ILE A CA 1
ATOM 756 C C . ILE A 1 97 ? -13.159 -5.100 8.404 1.00 95.62 97 ILE A C 1
ATOM 758 O O . ILE A 1 97 ? -12.805 -5.501 9.513 1.00 95.62 97 ILE A O 1
ATOM 762 N N . GLU A 1 98 ? -13.677 -5.889 7.474 1.00 96.31 98 GLU A N 1
ATOM 763 C CA . GLU A 1 98 ? -13.709 -7.348 7.556 1.00 96.31 98 GLU A CA 1
ATOM 764 C C . GLU A 1 98 ? -12.461 -7.934 6.909 1.00 96.31 98 GLU A C 1
ATOM 766 O O . GLU A 1 98 ? -11.819 -8.788 7.510 1.00 96.31 98 GLU A O 1
ATOM 771 N N . GLU A 1 99 ? -12.129 -7.422 5.724 1.00 97.38 99 GLU A N 1
ATOM 772 C CA . GLU A 1 99 ? -11.103 -7.953 4.834 1.00 97.38 99 GLU A CA 1
ATOM 773 C C . GLU A 1 99 ? -10.681 -6.883 3.820 1.00 97.38 99 GLU A C 1
ATOM 775 O O . GLU A 1 99 ? -11.471 -5.973 3.520 1.00 97.38 99 GLU A O 1
ATOM 780 N N . PHE A 1 100 ? -9.468 -6.990 3.288 1.00 98.12 100 PHE A N 1
ATOM 781 C CA . PHE A 1 100 ? -8.983 -6.208 2.161 1.00 98.12 100 PHE A CA 1
ATOM 782 C C . PHE A 1 100 ? -8.020 -7.021 1.295 1.00 98.12 100 PHE A C 1
ATOM 784 O O . PHE A 1 100 ? -7.204 -7.757 1.838 1.00 98.12 100 PHE A O 1
ATOM 791 N N . ASP A 1 101 ? -8.020 -6.755 -0.010 1.00 98.56 101 ASP A N 1
ATOM 792 C CA . ASP A 1 101 ? -7.016 -7.292 -0.932 1.00 98.56 101 ASP A CA 1
ATOM 793 C C . ASP A 1 101 ? -6.319 -6.177 -1.692 1.00 98.56 101 ASP A C 1
ATOM 795 O O . ASP A 1 101 ? -6.945 -5.193 -2.099 1.00 98.56 101 ASP A O 1
ATOM 799 N N . ILE A 1 102 ? -5.029 -6.369 -1.943 1.00 98.69 102 ILE A N 1
ATOM 800 C CA . ILE A 1 102 ? -4.162 -5.469 -2.692 1.00 98.69 102 ILE A CA 1
ATOM 801 C C . ILE A 1 102 ? -3.662 -6.189 -3.939 1.00 98.69 102 ILE A C 1
ATOM 803 O O . ILE A 1 102 ? -3.023 -7.237 -3.853 1.00 98.69 102 ILE A O 1
ATOM 807 N N . MET A 1 103 ? -3.882 -5.578 -5.100 1.00 98.44 103 MET A N 1
ATOM 808 C CA . MET A 1 103 ? -3.292 -6.030 -6.356 1.00 98.44 103 MET A CA 1
ATOM 809 C C . MET A 1 103 ? -2.394 -4.961 -6.959 1.00 98.44 103 MET A C 1
ATOM 811 O O . MET A 1 103 ? -2.839 -3.847 -7.234 1.00 98.44 103 MET A O 1
ATOM 815 N N . PHE A 1 104 ? -1.148 -5.332 -7.238 1.00 98.69 104 PHE A N 1
ATOM 816 C CA . PHE A 1 104 ? -0.205 -4.535 -8.018 1.00 98.69 104 PHE A CA 1
ATOM 817 C C . PHE A 1 104 ? -0.367 -4.845 -9.513 1.00 98.69 104 PHE A C 1
ATOM 819 O O . PHE A 1 104 ? -0.282 -6.011 -9.917 1.00 98.69 104 PHE A O 1
ATOM 826 N N . ASP A 1 105 ? -0.606 -3.822 -10.342 1.00 98.31 105 ASP A N 1
ATOM 827 C CA . ASP A 1 105 ? -0.855 -4.014 -11.774 1.00 98.31 105 ASP A CA 1
ATOM 828 C C . ASP A 1 105 ? 0.432 -4.407 -12.519 1.00 98.31 105 ASP A C 1
ATOM 830 O O . ASP A 1 105 ? 1.443 -3.700 -12.505 1.00 98.31 105 ASP A O 1
ATOM 834 N N . ILE A 1 106 ? 0.386 -5.535 -13.225 1.00 97.50 106 ILE A N 1
ATOM 835 C CA . ILE A 1 106 ? 1.502 -6.082 -14.010 1.00 97.50 106 ILE A CA 1
ATOM 836 C C . ILE A 1 106 ? 1.804 -5.284 -15.286 1.00 97.50 106 ILE A C 1
ATOM 838 O O . ILE A 1 106 ? 2.762 -5.593 -15.995 1.00 97.50 106 ILE A O 1
ATOM 842 N N . ASN A 1 107 ? 0.988 -4.278 -15.611 1.00 97.12 107 ASN A N 1
ATOM 843 C CA . ASN A 1 107 ? 1.258 -3.348 -16.707 1.00 97.12 107 ASN A CA 1
ATOM 844 C C . ASN A 1 107 ? 2.348 -2.309 -16.370 1.00 97.12 107 ASN A C 1
ATOM 846 O O . ASN A 1 107 ? 2.797 -1.590 -17.268 1.00 97.12 107 ASN A O 1
ATOM 850 N N . PHE A 1 108 ? 2.794 -2.244 -15.112 1.00 98.00 108 PHE A N 1
ATOM 851 C CA . PHE A 1 108 ? 3.915 -1.423 -14.651 1.00 98.00 108 PHE A CA 1
ATOM 852 C C . PHE A 1 108 ? 5.147 -2.289 -14.374 1.00 98.00 108 PHE A C 1
ATOM 854 O O . PHE A 1 108 ? 5.019 -3.453 -14.007 1.00 98.00 108 PHE A O 1
ATOM 861 N N . ASN A 1 109 ? 6.344 -1.710 -14.528 1.00 98.12 109 ASN A N 1
ATOM 862 C CA . ASN A 1 109 ? 7.574 -2.373 -14.090 1.00 98.12 109 ASN A CA 1
ATOM 863 C C . ASN A 1 109 ? 7.775 -2.092 -12.601 1.00 98.12 109 ASN A C 1
ATOM 865 O O . ASN A 1 109 ? 7.867 -0.926 -12.211 1.00 98.12 109 ASN A O 1
ATOM 869 N N . TRP A 1 110 ? 7.905 -3.133 -11.792 1.00 98.69 110 TRP A N 1
ATOM 870 C CA . TRP A 1 110 ? 8.095 -3.013 -10.350 1.00 98.69 110 TRP A CA 1
ATOM 871 C C . TRP A 1 110 ? 9.5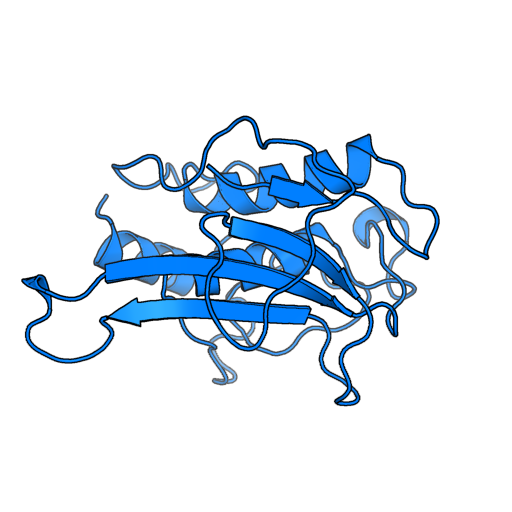60 -3.153 -9.942 1.00 98.69 110 TRP A C 1
ATOM 873 O O . TRP A 1 110 ? 10.361 -3.800 -10.620 1.00 98.69 110 TRP A O 1
ATOM 883 N N . GLY A 1 111 ? 9.926 -2.569 -8.802 1.00 98.50 111 GLY A N 1
ATOM 884 C CA . GLY A 1 111 ? 11.239 -2.768 -8.202 1.00 98.50 111 GLY A CA 1
ATOM 885 C C . GLY A 1 111 ? 11.504 -1.872 -7.002 1.00 98.50 111 GLY A C 1
ATOM 886 O O . GLY A 1 111 ? 10.585 -1.339 -6.388 1.00 98.50 111 GLY A O 1
ATOM 887 N N . ASP A 1 112 ? 12.788 -1.741 -6.674 1.00 98.50 112 ASP A N 1
ATOM 888 C CA . ASP A 1 112 ? 13.299 -0.768 -5.710 1.00 98.50 112 ASP A CA 1
ATOM 889 C C . ASP A 1 112 ? 13.729 0.491 -6.471 1.00 98.50 112 ASP A C 1
ATOM 891 O O . ASP A 1 112 ? 14.753 0.487 -7.169 1.00 98.50 112 ASP A O 1
ATOM 895 N N . ALA A 1 113 ? 12.947 1.561 -6.369 1.00 98.50 113 ALA A N 1
ATOM 896 C CA . ALA A 1 113 ? 13.237 2.809 -7.063 1.00 98.50 113 ALA A CA 1
ATOM 897 C C . ALA A 1 113 ? 14.452 3.554 -6.486 1.00 98.50 113 ALA A C 1
ATOM 899 O O . ALA A 1 113 ? 15.095 4.296 -7.226 1.00 98.50 113 ALA A O 1
ATOM 900 N N . ASP A 1 114 ? 14.854 3.310 -5.233 1.00 97.88 114 ASP A N 1
ATOM 901 C CA . ASP A 1 114 ? 16.109 3.866 -4.695 1.00 97.88 114 ASP A CA 1
ATOM 902 C C . ASP A 1 114 ? 17.328 3.279 -5.435 1.00 97.88 114 ASP A C 1
ATOM 904 O O . ASP A 1 114 ? 18.346 3.941 -5.655 1.00 97.88 114 ASP A O 1
ATOM 908 N N . MET A 1 115 ? 17.203 2.036 -5.915 1.00 97.75 115 MET A N 1
ATOM 909 C CA . MET A 1 115 ? 18.235 1.369 -6.711 1.00 97.75 115 MET A CA 1
ATOM 910 C C . MET A 1 115 ? 18.116 1.613 -8.220 1.00 97.75 115 MET A C 1
ATOM 912 O O . MET A 1 115 ? 19.138 1.694 -8.911 1.00 97.75 115 MET A O 1
ATOM 916 N N . LEU A 1 116 ? 16.892 1.660 -8.750 1.00 98.00 116 LEU A N 1
ATOM 917 C CA . LEU A 1 116 ? 16.617 1.631 -10.193 1.00 98.00 116 LEU A CA 1
ATOM 918 C C . LEU A 1 116 ? 16.143 2.978 -10.765 1.00 98.00 116 LEU A C 1
ATOM 920 O O . LEU A 1 116 ? 16.168 3.154 -11.986 1.00 98.00 116 LEU A O 1
ATOM 924 N N . GLY A 1 117 ? 15.779 3.935 -9.909 1.00 97.75 117 GLY A N 1
ATOM 925 C CA . GLY A 1 117 ? 15.257 5.251 -10.279 1.00 97.75 117 GLY A CA 1
ATOM 926 C C . GLY A 1 117 ? 13.950 5.174 -11.069 1.00 97.75 117 GLY A C 1
ATOM 927 O O . GLY A 1 117 ? 13.176 4.230 -10.934 1.00 97.75 117 GLY A O 1
ATOM 928 N N . ASP A 1 118 ? 13.752 6.142 -11.964 1.00 97.81 118 ASP A N 1
ATOM 929 C CA . ASP A 1 118 ? 12.547 6.341 -12.791 1.00 97.81 118 ASP A CA 1
ATOM 930 C C . ASP A 1 118 ? 12.245 5.202 -13.799 1.00 97.81 118 ASP A C 1
ATOM 932 O O . ASP A 1 118 ? 11.429 5.360 -14.706 1.00 97.81 118 ASP A O 1
ATOM 936 N N . ALA A 1 119 ? 12.945 4.068 -13.719 1.00 97.94 119 ALA A N 1
ATOM 937 C CA . ALA A 1 119 ? 12.686 2.895 -14.550 1.00 97.94 119 ALA A CA 1
ATOM 938 C C . ALA A 1 119 ? 11.564 2.000 -13.997 1.00 97.94 119 ALA A C 1
ATOM 940 O O . ALA A 1 119 ? 11.058 1.154 -14.742 1.00 97.94 119 ALA A O 1
ATOM 941 N N . VAL A 1 120 ? 11.223 2.154 -12.714 1.00 98.62 120 VAL A N 1
ATOM 942 C CA . VAL A 1 120 ? 10.287 1.284 -11.994 1.00 98.62 120 VAL A CA 1
ATOM 943 C C . VAL A 1 120 ? 9.352 2.076 -11.085 1.00 98.62 120 VAL A C 1
ATOM 945 O O . VAL A 1 120 ? 9.718 3.131 -10.561 1.00 98.62 120 VAL A O 1
ATOM 948 N N . MET A 1 121 ? 8.165 1.520 -10.860 1.00 98.75 121 MET A N 1
ATOM 949 C CA . MET A 1 121 ? 7.341 1.833 -9.700 1.00 98.75 121 MET A CA 1
ATOM 950 C C . MET A 1 121 ? 7.977 1.210 -8.461 1.00 98.75 121 MET A C 1
ATOM 952 O O . MET A 1 121 ? 8.396 0.047 -8.480 1.00 98.75 121 MET A O 1
ATOM 956 N N . ASP A 1 122 ? 8.047 1.986 -7.387 1.00 98.81 122 ASP A N 1
ATOM 957 C CA . ASP A 1 122 ? 8.590 1.498 -6.132 1.00 98.81 122 ASP A CA 1
ATOM 958 C C . ASP A 1 122 ? 7.576 0.633 -5.385 1.00 98.81 122 ASP A C 1
ATOM 960 O O . ASP A 1 122 ? 6.499 1.104 -5.014 1.00 98.81 122 ASP A O 1
ATOM 964 N N . LEU A 1 123 ? 7.922 -0.634 -5.151 1.00 98.88 123 LEU A N 1
ATOM 965 C CA . LEU A 1 123 ? 6.991 -1.576 -4.533 1.00 98.88 123 LEU A CA 1
ATOM 966 C C . LEU A 1 123 ? 6.614 -1.158 -3.106 1.00 98.88 123 LEU A C 1
ATOM 968 O O . LEU A 1 123 ? 5.438 -1.206 -2.766 1.00 98.88 123 LEU A O 1
ATOM 972 N N . GLN A 1 124 ? 7.579 -0.724 -2.289 1.00 98.81 124 GLN A N 1
ATOM 973 C CA . GLN A 1 124 ? 7.309 -0.330 -0.903 1.00 98.81 124 GLN A CA 1
ATOM 974 C C . GLN A 1 124 ? 6.464 0.951 -0.852 1.00 98.81 124 GLN A C 1
ATOM 976 O O . GLN A 1 124 ? 5.460 0.988 -0.156 1.00 98.81 124 GLN A O 1
ATOM 981 N N . ASN A 1 125 ? 6.816 1.978 -1.628 1.00 98.81 125 ASN A N 1
ATOM 982 C CA . ASN A 1 125 ? 6.065 3.234 -1.709 1.00 98.81 125 ASN A CA 1
ATOM 983 C C . ASN A 1 125 ? 4.582 3.002 -2.043 1.00 98.81 125 ASN A C 1
ATOM 985 O O . ASN A 1 125 ? 3.700 3.581 -1.415 1.00 98.81 125 ASN A O 1
ATOM 989 N N . ILE A 1 126 ? 4.297 2.160 -3.044 1.00 98.88 126 ILE A N 1
ATOM 990 C CA . ILE A 1 126 ? 2.913 1.864 -3.429 1.00 98.88 126 ILE A CA 1
ATOM 991 C C . ILE A 1 126 ? 2.244 0.940 -2.412 1.00 98.88 126 ILE A C 1
ATOM 993 O O . ILE A 1 126 ? 1.110 1.196 -2.025 1.00 98.88 126 ILE A O 1
ATOM 997 N N . ALA A 1 127 ? 2.928 -0.096 -1.923 1.00 98.88 127 ALA A N 1
ATOM 998 C CA . ALA A 1 127 ? 2.357 -0.986 -0.918 1.00 98.88 127 ALA A CA 1
ATOM 999 C C . ALA A 1 127 ? 1.953 -0.226 0.356 1.00 98.88 127 ALA A C 1
ATOM 1001 O O . ALA A 1 127 ? 0.863 -0.461 0.871 1.00 98.88 127 ALA A O 1
ATOM 1002 N N . THR A 1 128 ? 2.769 0.722 0.836 1.00 98.88 128 THR A N 1
ATOM 1003 C CA . THR A 1 128 ? 2.442 1.521 2.031 1.00 98.88 128 THR A CA 1
ATOM 1004 C C . THR A 1 128 ? 1.153 2.319 1.823 1.00 98.88 128 THR A C 1
ATOM 1006 O O . THR A 1 128 ? 0.302 2.343 2.713 1.00 98.88 128 THR A O 1
ATOM 1009 N N . HIS A 1 129 ? 0.953 2.896 0.633 1.00 98.88 129 HIS A N 1
ATOM 1010 C CA . HIS A 1 129 ? -0.297 3.565 0.263 1.00 98.88 129 HIS A CA 1
ATOM 1011 C C . HIS A 1 129 ? -1.502 2.610 0.312 1.00 98.88 129 HIS A C 1
ATOM 1013 O O . HIS A 1 129 ? -2.498 2.889 0.982 1.00 98.88 129 HIS A O 1
ATOM 1019 N N . GLU A 1 130 ? -1.400 1.453 -0.343 1.00 98.88 130 GLU A N 1
ATOM 1020 C CA . GLU A 1 130 ? -2.506 0.492 -0.429 1.00 98.88 130 GLU A CA 1
ATOM 1021 C C . GLU A 1 130 ? -2.862 -0.127 0.937 1.00 98.88 130 GLU A C 1
ATOM 1023 O O . GLU A 1 130 ? -4.040 -0.341 1.239 1.00 98.88 130 GLU A O 1
ATOM 1028 N N . PHE A 1 131 ? -1.879 -0.346 1.819 1.00 98.81 131 PHE A N 1
ATOM 1029 C CA . PHE A 1 131 ? -2.151 -0.757 3.201 1.00 98.81 131 PHE A CA 1
ATOM 1030 C C . PHE A 1 131 ? -2.938 0.303 3.974 1.00 98.81 131 PHE A C 1
ATOM 1032 O O . PHE A 1 131 ? -3.827 -0.048 4.750 1.00 98.81 131 PHE A O 1
ATOM 1039 N N . GLY A 1 132 ? -2.697 1.592 3.720 1.00 98.62 132 GLY A N 1
ATOM 1040 C CA . GLY A 1 132 ? -3.492 2.667 4.310 1.00 98.62 132 GLY A CA 1
ATOM 1041 C C . GLY A 1 132 ? -4.980 2.561 3.954 1.00 98.62 132 GLY A C 1
ATOM 1042 O O . GLY A 1 132 ? -5.842 2.756 4.818 1.00 98.62 132 GLY A O 1
ATOM 1043 N N . HIS A 1 133 ? -5.310 2.156 2.722 1.00 98.50 133 HIS A N 1
ATOM 1044 C CA . HIS A 1 133 ? -6.692 1.834 2.345 1.00 98.50 133 HIS A CA 1
ATOM 1045 C C . HIS A 1 133 ? -7.256 0.643 3.121 1.00 98.50 133 HIS A C 1
ATOM 1047 O O . HIS A 1 133 ? -8.388 0.728 3.606 1.00 98.50 133 HIS A O 1
ATOM 1053 N N . GLY A 1 134 ? -6.464 -0.415 3.319 1.00 97.75 134 GLY A N 1
ATOM 1054 C CA . GLY A 1 134 ? -6.828 -1.570 4.152 1.00 97.75 134 GLY A CA 1
ATOM 1055 C C . GLY A 1 134 ? -7.121 -1.206 5.616 1.00 97.75 134 GLY A C 1
ATOM 1056 O O . GLY A 1 134 ? -7.846 -1.920 6.307 1.00 97.75 134 GLY A O 1
ATOM 1057 N N . LEU A 1 135 ? -6.634 -0.049 6.074 1.00 97.25 135 LEU A N 1
ATOM 1058 C CA . LEU A 1 135 ? -6.897 0.535 7.396 1.00 97.25 135 LEU A CA 1
ATOM 1059 C C . LEU A 1 135 ? -8.050 1.552 7.393 1.00 97.25 135 LEU A C 1
ATOM 1061 O O . LEU A 1 135 ? -8.393 2.138 8.419 1.00 97.25 135 LEU A O 1
ATOM 1065 N N . GLY A 1 136 ? -8.683 1.774 6.242 1.00 96.50 136 GLY A N 1
ATOM 1066 C CA . GLY A 1 136 ? -9.822 2.675 6.091 1.00 96.50 136 GLY A CA 1
ATOM 1067 C C . GLY A 1 136 ? -9.453 4.135 5.834 1.00 96.50 136 GLY A C 1
ATOM 1068 O O . GLY A 1 136 ? -10.338 4.997 5.901 1.00 96.50 136 GLY A O 1
ATOM 1069 N N . LEU A 1 137 ? -8.188 4.431 5.523 1.00 97.69 137 LEU A N 1
ATOM 1070 C CA . LEU A 1 137 ? -7.780 5.747 5.042 1.00 97.69 137 LEU A CA 1
ATOM 1071 C C . LEU A 1 137 ? -8.139 5.896 3.562 1.00 97.69 137 LEU A C 1
ATOM 1073 O O . LEU A 1 137 ? -8.041 4.966 2.768 1.00 97.69 137 LEU A O 1
ATOM 1077 N N . GLY A 1 138 ? -8.605 7.083 3.187 1.00 97.44 138 GLY A N 1
ATOM 1078 C CA . GLY A 1 138 ? -8.977 7.391 1.809 1.00 97.44 138 GLY A CA 1
ATOM 1079 C C . GLY A 1 138 ? -7.922 8.236 1.113 1.00 97.44 138 GLY A C 1
ATOM 1080 O O . GLY A 1 138 ? -7.167 8.955 1.766 1.00 97.44 138 GLY A O 1
ATOM 1081 N N . ASP A 1 139 ? -7.960 8.216 -0.215 1.00 98.19 139 ASP A N 1
ATOM 1082 C CA . ASP A 1 139 ? -7.101 9.058 -1.037 1.00 98.19 139 ASP A CA 1
ATOM 1083 C C . ASP A 1 139 ? -7.208 10.546 -0.708 1.00 98.19 139 ASP A C 1
ATOM 1085 O O . ASP A 1 139 ? -8.293 11.128 -0.543 1.00 98.19 139 ASP A O 1
ATOM 1089 N N . LEU A 1 140 ? -6.057 11.199 -0.780 1.00 98.19 140 LEU A N 1
ATOM 1090 C CA . LEU A 1 140 ? -5.912 12.638 -0.753 1.00 98.19 140 LEU A CA 1
ATOM 1091 C C . LEU A 1 140 ? -5.546 13.143 -2.150 1.00 98.19 140 LEU A C 1
ATOM 1093 O O . LEU A 1 140 ? -4.614 12.675 -2.792 1.00 98.19 140 LEU A O 1
ATOM 1097 N N . TYR A 1 141 ? -6.262 14.167 -2.614 1.00 97.25 141 TYR A N 1
ATOM 1098 C CA . TYR A 1 141 ? -6.053 14.768 -3.942 1.00 97.25 141 TYR A CA 1
ATOM 1099 C C . TYR A 1 141 ? -5.750 16.269 -3.879 1.00 97.25 141 TYR A C 1
ATOM 1101 O O . TYR A 1 141 ? -5.791 16.990 -4.882 1.00 97.25 141 TYR A O 1
ATOM 1109 N N . ASN A 1 142 ? -5.490 16.792 -2.681 1.00 96.06 142 ASN A N 1
ATOM 1110 C CA . ASN A 1 142 ? -5.174 18.198 -2.502 1.00 96.06 142 ASN A CA 1
ATOM 1111 C C . ASN A 1 142 ? -3.699 18.446 -2.842 1.00 96.06 142 ASN A C 1
ATOM 1113 O O . ASN A 1 142 ? -2.815 17.736 -2.394 1.00 96.06 142 ASN A O 1
ATOM 1117 N N . ARG A 1 143 ? -3.392 19.532 -3.555 1.00 93.12 143 ARG A N 1
ATOM 1118 C CA . ARG A 1 143 ? -1.996 19.908 -3.860 1.00 93.12 143 ARG A CA 1
ATOM 1119 C C . ARG A 1 143 ? -1.126 20.180 -2.629 1.00 93.12 143 ARG A C 1
ATOM 1121 O O . ARG A 1 143 ? 0.072 20.360 -2.775 1.00 93.12 143 ARG A O 1
ATOM 1128 N N . LYS A 1 144 ? -1.733 20.333 -1.452 1.00 95.38 144 LYS A N 1
ATOM 1129 C CA . LYS A 1 144 ? -1.026 20.518 -0.180 1.00 95.38 144 LYS A CA 1
ATOM 1130 C C . LYS A 1 144 ? -0.702 19.208 0.533 1.00 95.38 144 LYS A C 1
ATOM 1132 O O . LYS A 1 144 ? -0.019 19.265 1.540 1.00 95.38 144 LYS A O 1
ATOM 1137 N N . THR A 1 145 ? -1.243 18.093 0.057 1.00 96.44 145 THR A N 1
ATOM 1138 C CA . THR A 1 145 ? -1.086 16.764 0.654 1.00 96.44 145 THR A CA 1
ATOM 1139 C C . THR A 1 145 ? -0.245 15.877 -0.254 1.00 96.44 145 THR A C 1
ATOM 1141 O O . THR A 1 145 ? -0.411 14.676 -0.224 1.00 96.44 145 THR A O 1
ATOM 1144 N N . THR A 1 146 ? 0.587 16.454 -1.129 1.00 96.81 146 THR A N 1
ATOM 1145 C CA . THR A 1 146 ? 1.408 15.696 -2.091 1.00 96.81 146 THR A CA 1
ATOM 1146 C C . THR A 1 146 ? 2.526 14.905 -1.425 1.00 96.81 146 THR A C 1
ATOM 1148 O O . THR A 1 146 ? 3.066 14.012 -2.053 1.00 96.81 146 THR A O 1
ATOM 1151 N N . GLU A 1 147 ? 2.887 15.291 -0.202 1.00 96.75 147 GLU A N 1
ATOM 1152 C CA . GLU A 1 147 ? 3.881 14.616 0.639 1.00 96.75 147 GLU A CA 1
ATOM 1153 C C . GLU A 1 147 ? 3.244 13.502 1.483 1.00 96.75 147 GLU A C 1
ATOM 1155 O O . GLU A 1 147 ? 3.965 12.756 2.119 1.00 96.75 147 GLU A O 1
ATOM 1160 N N . GLU A 1 148 ? 1.909 13.397 1.519 1.00 98.19 148 GLU A N 1
ATOM 1161 C CA . GLU A 1 148 ? 1.242 12.323 2.260 1.00 98.19 148 GLU A CA 1
ATOM 1162 C C . GLU A 1 148 ? 1.366 11.009 1.489 1.00 98.19 148 GLU A C 1
ATOM 1164 O O . GLU A 1 148 ? 1.157 10.968 0.268 1.00 98.19 148 GLU A O 1
ATOM 1169 N N . THR A 1 149 ? 1.604 9.927 2.219 1.00 98.44 149 THR A N 1
ATOM 1170 C CA . THR A 1 149 ? 1.530 8.565 1.708 1.00 98.44 149 THR A CA 1
ATOM 1171 C C . THR A 1 149 ? 0.163 8.302 1.095 1.00 98.44 149 THR A C 1
ATOM 1173 O O . THR A 1 149 ? 0.091 7.768 -0.007 1.00 98.44 149 THR A O 1
ATOM 1176 N N . MET A 1 150 ? -0.931 8.788 1.690 1.00 98.69 150 MET A N 1
ATOM 1177 C CA . MET A 1 150 ? -2.272 8.643 1.107 1.00 98.69 150 MET A CA 1
ATOM 1178 C C . MET A 1 150 ? -2.559 9.577 -0.086 1.00 98.69 150 MET A C 1
ATOM 1180 O O . MET A 1 150 ? -3.710 9.711 -0.506 1.00 98.69 150 MET A O 1
ATOM 1184 N N . TYR A 1 151 ? -1.565 10.259 -0.668 1.00 98.56 151 TYR A N 1
ATOM 1185 C CA . TYR A 1 151 ? -1.770 11.022 -1.900 1.00 98.56 151 TYR A CA 1
ATOM 1186 C C . TYR A 1 151 ? -1.970 10.096 -3.106 1.00 98.56 151 TYR A C 1
ATOM 1188 O O . TYR A 1 151 ? -1.037 9.422 -3.535 1.00 98.56 151 TYR A O 1
ATOM 1196 N N . GLY A 1 152 ? -3.160 10.133 -3.712 1.00 97.50 152 GLY A N 1
ATOM 1197 C CA . GLY A 1 152 ? -3.603 9.163 -4.730 1.00 97.50 152 GLY A CA 1
ATOM 1198 C C . GLY A 1 152 ? -2.947 9.278 -6.115 1.00 97.50 152 GLY A C 1
ATOM 1199 O O . GLY A 1 152 ? -3.504 8.812 -7.104 1.00 97.50 152 GLY A O 1
ATOM 1200 N N . TYR A 1 153 ? -1.801 9.953 -6.238 1.00 97.50 153 TYR A N 1
ATOM 1201 C CA . TYR A 1 153 ? -0.999 9.944 -7.463 1.00 97.50 153 TYR A CA 1
ATOM 1202 C C . TYR A 1 153 ? 0.443 9.583 -7.137 1.00 97.50 153 TYR A C 1
ATOM 1204 O O . TYR A 1 153 ? 1.036 10.174 -6.235 1.00 97.50 153 TYR A O 1
ATOM 1212 N N . SER A 1 154 ? 1.023 8.693 -7.938 1.00 97.81 154 SER A N 1
ATOM 1213 C CA . SER A 1 154 ? 2.440 8.344 -7.892 1.00 97.81 154 SER A CA 1
ATOM 1214 C C . SER A 1 154 ? 3.007 8.177 -9.304 1.00 97.81 154 SER A C 1
ATOM 1216 O O . SER A 1 154 ? 2.254 8.142 -10.281 1.00 97.81 154 SER A O 1
ATOM 1218 N N . THR A 1 155 ? 4.329 8.142 -9.419 1.00 97.88 155 THR A N 1
ATOM 1219 C CA . THR A 1 155 ? 5.064 7.939 -10.673 1.00 97.88 155 THR A CA 1
ATOM 1220 C C . THR A 1 155 ? 6.331 7.136 -10.391 1.00 97.88 155 THR A C 1
ATOM 1222 O O . THR A 1 155 ? 6.769 7.033 -9.246 1.00 97.88 155 THR A O 1
ATOM 1225 N N . GLU A 1 156 ? 6.936 6.581 -11.436 1.00 98.56 156 GLU A N 1
ATOM 1226 C CA . GLU A 1 156 ? 8.197 5.854 -11.352 1.00 98.56 156 GLU A CA 1
ATOM 1227 C C . GLU A 1 156 ? 9.298 6.700 -10.694 1.00 98.56 156 GLU A C 1
ATOM 1229 O O . GLU A 1 156 ? 9.394 7.908 -10.924 1.00 98.56 156 GLU A O 1
ATOM 1234 N N . GLY A 1 157 ? 10.162 6.058 -9.906 1.00 98.56 157 GLY A N 1
ATOM 1235 C CA . GLY A 1 157 ? 11.257 6.734 -9.200 1.00 98.56 157 GLY A CA 1
ATOM 1236 C C . GLY A 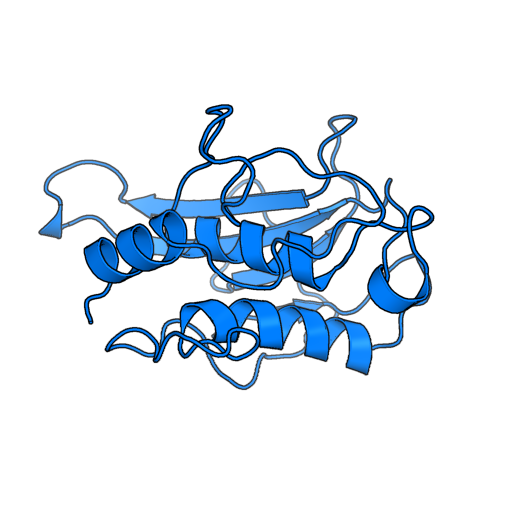1 157 ? 10.879 7.351 -7.848 1.00 98.56 157 GLY A C 1
ATOM 1237 O O . GLY A 1 157 ? 11.767 7.767 -7.105 1.00 98.56 157 GLY A O 1
ATOM 1238 N N . GLU A 1 158 ? 9.591 7.421 -7.509 1.00 98.38 158 GLU A N 1
ATOM 1239 C CA . GLU A 1 158 ? 9.130 7.985 -6.240 1.00 98.38 158 GLU A CA 1
ATOM 1240 C C . GLU A 1 158 ? 9.340 7.011 -5.069 1.00 98.38 158 GLU A C 1
ATOM 1242 O O . GLU A 1 158 ? 8.934 5.853 -5.141 1.00 98.38 158 GLU A O 1
ATOM 1247 N N . ILE A 1 159 ? 9.957 7.500 -3.988 1.00 98.12 159 ILE A N 1
ATOM 1248 C CA . ILE A 1 159 ? 10.179 6.750 -2.735 1.00 98.12 159 ILE A CA 1
ATOM 1249 C C . ILE A 1 159 ? 9.682 7.496 -1.488 1.00 98.12 159 ILE A C 1
ATOM 1251 O O . ILE A 1 159 ? 9.804 6.980 -0.380 1.00 98.12 159 ILE A O 1
ATOM 1255 N N . ASP A 1 160 ? 9.153 8.710 -1.660 1.00 96.38 160 ASP A N 1
ATOM 1256 C CA . ASP A 1 160 ? 8.793 9.623 -0.566 1.00 96.38 160 ASP A CA 1
ATOM 1257 C C . ASP A 1 160 ? 7.536 9.171 0.208 1.00 96.38 160 ASP A C 1
ATOM 1259 O O . ASP A 1 160 ? 7.184 9.790 1.200 1.00 96.38 160 ASP A O 1
ATOM 1263 N N . LYS A 1 161 ? 6.841 8.117 -0.248 1.00 97.69 161 LYS A N 1
ATOM 1264 C CA . LYS A 1 161 ? 5.684 7.507 0.436 1.00 97.69 161 LYS A CA 1
ATOM 1265 C C . LYS A 1 161 ? 6.013 6.156 1.071 1.00 97.69 161 LYS A C 1
ATOM 1267 O O . LYS A 1 161 ? 5.137 5.330 1.318 1.00 97.69 161 LYS A O 1
ATOM 1272 N N . ARG A 1 162 ? 7.302 5.871 1.260 1.00 98.25 162 ARG A N 1
ATOM 1273 C CA . ARG A 1 162 ? 7.736 4.730 2.073 1.00 98.25 162 ARG A CA 1
ATOM 1274 C C . ARG A 1 162 ? 7.520 5.000 3.565 1.00 98.25 162 ARG A C 1
ATOM 1276 O O . ARG A 1 162 ? 7.343 4.032 4.299 1.00 98.25 162 ARG A O 1
ATOM 1283 N N . ASP A 1 163 ? 7.546 6.269 3.977 1.00 96.25 163 ASP A N 1
ATOM 1284 C CA . ASP A 1 163 ? 7.259 6.794 5.315 1.00 96.25 163 ASP A CA 1
ATOM 1285 C C . ASP A 1 163 ? 5.905 7.513 5.390 1.00 96.25 163 ASP A C 1
ATOM 1287 O O . ASP A 1 163 ? 5.416 8.096 4.422 1.00 96.25 163 ASP A O 1
ATOM 1291 N N . LEU A 1 164 ? 5.297 7.511 6.575 1.00 97.44 164 LEU A N 1
ATOM 1292 C CA . LEU A 1 164 ? 4.070 8.262 6.830 1.00 97.44 164 LEU A CA 1
ATOM 1293 C C . LEU A 1 164 ? 4.347 9.750 7.049 1.00 97.44 164 LEU A C 1
ATOM 1295 O O . LEU A 1 164 ? 5.211 10.134 7.842 1.00 97.44 164 LEU A O 1
ATOM 1299 N N . TYR A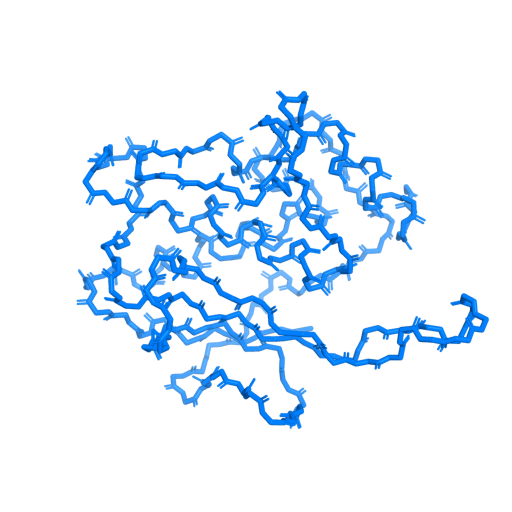 1 165 ? 3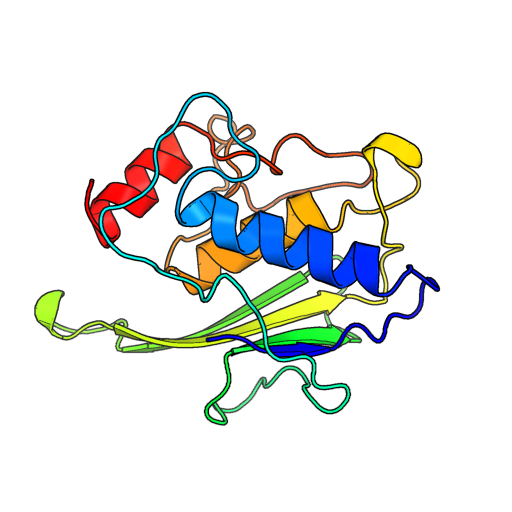.534 10.606 6.431 1.00 96.81 165 TYR A N 1
ATOM 1300 C CA . TYR A 1 165 ? 3.575 12.036 6.696 1.00 96.81 165 TYR A CA 1
ATOM 1301 C C . TYR A 1 165 ? 2.565 12.444 7.776 1.00 96.81 165 TYR A C 1
ATOM 1303 O O . TYR A 1 165 ? 1.850 11.636 8.373 1.00 96.81 165 TYR A O 1
ATOM 1311 N N . TYR A 1 166 ? 2.543 13.735 8.112 1.00 96.19 166 TYR A N 1
ATOM 1312 C CA . TYR A 1 166 ? 1.825 14.220 9.292 1.00 96.19 166 TYR A CA 1
ATOM 1313 C C . TYR A 1 166 ? 0.313 13.961 9.254 1.00 96.19 166 TYR A C 1
ATOM 1315 O O . TYR A 1 166 ? -0.297 13.761 10.308 1.00 96.19 166 TYR A O 1
ATOM 1323 N N . GLY A 1 167 ? -0.311 14.029 8.078 1.00 96.94 167 GLY A N 1
ATOM 1324 C CA . GLY A 1 167 ? -1.731 13.750 7.901 1.00 96.94 167 GLY A CA 1
ATOM 1325 C C . GLY A 1 167 ? -2.038 12.257 7.965 1.00 96.94 167 GLY A C 1
ATOM 1326 O O . GLY A 1 167 ? -3.049 11.894 8.566 1.00 96.94 167 GLY A O 1
ATOM 1327 N N . ASP A 1 168 ? -1.158 11.417 7.422 1.00 97.94 168 ASP A N 1
ATOM 1328 C CA . ASP A 1 168 ? -1.238 9.956 7.510 1.00 97.94 168 ASP A CA 1
ATOM 1329 C C . ASP A 1 168 ? -1.205 9.489 8.974 1.00 97.94 168 ASP A C 1
ATOM 1331 O O . ASP A 1 168 ? -2.129 8.808 9.427 1.00 97.94 168 ASP A O 1
ATOM 1335 N N . ILE A 1 169 ? -0.212 9.952 9.747 1.00 97.50 169 ILE A N 1
ATOM 1336 C CA . ILE A 1 169 ? -0.061 9.640 11.181 1.00 97.50 169 ILE A CA 1
ATOM 1337 C C . ILE A 1 169 ? -1.298 10.095 11.967 1.00 97.50 169 ILE A C 1
ATOM 1339 O O . ILE A 1 169 ? -1.879 9.335 12.743 1.00 97.50 169 ILE A O 1
ATOM 1343 N N . ALA A 1 170 ? -1.750 11.333 11.746 1.00 96.69 170 ALA A N 1
ATOM 1344 C CA . ALA A 1 170 ? -2.937 11.846 12.425 1.00 96.69 170 ALA A CA 1
ATOM 1345 C C . ALA A 1 170 ? -4.206 11.058 12.052 1.00 96.69 170 ALA A C 1
ATOM 1347 O O . ALA A 1 170 ? -5.087 10.865 12.892 1.00 96.69 170 ALA A O 1
ATOM 1348 N N . GLY A 1 171 ? -4.312 10.614 10.798 1.00 96.88 171 GLY A N 1
ATOM 1349 C CA . GLY A 1 171 ? -5.421 9.807 10.307 1.00 96.88 171 GLY A CA 1
ATOM 1350 C C . GLY A 1 171 ? -5.470 8.436 10.971 1.00 96.88 171 GLY A C 1
ATOM 1351 O O . GLY A 1 171 ? -6.526 8.044 11.472 1.00 96.88 171 GLY A O 1
ATOM 1352 N N . ILE A 1 172 ? -4.339 7.730 11.023 1.00 97.25 172 ILE A N 1
ATOM 1353 C CA . ILE A 1 172 ? -4.299 6.391 11.612 1.00 97.25 172 ILE A CA 1
ATOM 1354 C C 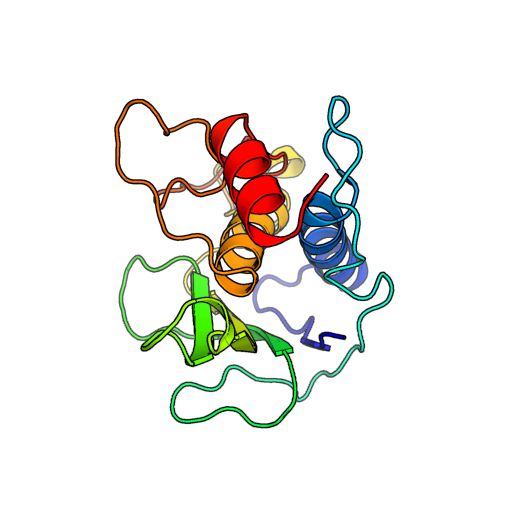. ILE A 1 172 ? -4.509 6.423 13.132 1.00 97.25 172 ILE A C 1
ATOM 1356 O O . ILE A 1 172 ? -5.272 5.614 13.662 1.00 97.25 172 ILE A O 1
ATOM 1360 N N . GLN A 1 173 ? -3.958 7.421 13.829 1.00 95.94 173 GLN A N 1
ATOM 1361 C CA . GLN A 1 173 ? -4.182 7.611 15.267 1.00 95.94 173 GLN A CA 1
ATOM 1362 C C . GLN A 1 173 ? -5.641 7.952 15.602 1.00 95.94 173 GLN A C 1
ATOM 1364 O O . GLN A 1 173 ? -6.154 7.509 16.629 1.00 95.94 173 GLN A O 1
ATOM 1369 N N . GLU A 1 174 ? -6.353 8.696 14.750 1.00 94.44 174 GLU A N 1
ATOM 1370 C CA . GLU A 1 174 ? -7.789 8.949 14.953 1.00 94.44 174 GLU A CA 1
ATOM 1371 C C . GLU A 1 174 ? -8.613 7.653 14.856 1.00 94.44 174 GLU A C 1
ATOM 1373 O O . GLU A 1 174 ? -9.621 7.503 15.553 1.00 94.44 174 GLU A O 1
ATOM 1378 N N . LEU A 1 175 ? -8.194 6.706 14.009 1.00 93.62 175 LEU A N 1
ATOM 1379 C CA . LEU A 1 175 ? -8.896 5.438 13.806 1.00 93.62 175 LEU A CA 1
ATOM 1380 C C . LEU A 1 175 ? -8.553 4.386 14.871 1.00 93.62 175 LEU A C 1
ATOM 1382 O O . LEU A 1 175 ? -9.455 3.696 15.353 1.00 93.62 175 LEU A O 1
ATOM 1386 N N . TYR A 1 176 ? -7.279 4.278 15.252 1.00 93.88 176 TYR A N 1
ATOM 1387 C CA . TYR A 1 176 ? -6.759 3.159 16.050 1.00 93.88 176 TYR A CA 1
ATOM 1388 C C . TYR A 1 176 ? -6.098 3.572 17.375 1.00 93.88 176 TYR A C 1
ATOM 1390 O O . TYR A 1 176 ? -5.783 2.714 18.202 1.00 93.88 176 TYR A O 1
ATOM 1398 N N . GLY A 1 177 ? -5.988 4.876 17.634 1.00 89.88 177 GLY A N 1
ATOM 1399 C CA . GLY A 1 177 ? -5.428 5.444 18.859 1.00 89.88 177 GLY A CA 1
ATOM 1400 C C . GLY A 1 177 ? -3.903 5.547 18.860 1.00 89.88 177 GLY A C 1
ATOM 1401 O O . GLY A 1 177 ? -3.217 4.846 18.123 1.00 89.88 177 GLY A O 1
ATOM 1402 N N . GLU A 1 178 ? -3.399 6.422 19.732 1.00 78.12 178 GLU A N 1
ATOM 1403 C CA . GLU A 1 178 ? -1.983 6.501 20.128 1.00 78.12 178 GLU A CA 1
ATOM 1404 C C . GLU A 1 178 ? -1.603 5.346 21.060 1.00 78.12 178 GLU A C 1
ATOM 1406 O O . GLU A 1 178 ? -2.317 5.148 22.077 1.00 78.12 178 GLU A O 1
#

Secondary structure (DSSP, 8-state):
--EE----SS---HHHHHHHHHHHHHHHHH-SS-SS----SS--S-SS-EE-TT----SSS--SS-EEEEE--SSTT--EEEEEEEE-SS-GGG-EEEEEEEEEETTS-EE-HHHHGGGSEEHHHHHHHHHHHHTTPPPB--TT-TTSTTBS---TT--TTSS--HHHHHHHHHHH--

pLDDT: mean 96.3, std 3.0, range [78.12, 98.88]

Radius of gyration: 15.31 Å; chains: 1; bounding box: 43×40×38 Å